Protein AF-A0A221KKA2-F1 (afdb_monomer_lite)

Structure (mmCIF, N/CA/C/O backbone):
data_AF-A0A221KKA2-F1
#
_entry.id   AF-A0A221KKA2-F1
#
loop_
_atom_site.group_PDB
_atom_site.id
_atom_site.type_symbol
_atom_site.label_atom_id
_atom_site.label_alt_id
_atom_site.label_comp_id
_atom_site.label_asym_id
_atom_site.label_entity_id
_atom_site.label_seq_id
_atom_site.pdbx_PDB_ins_code
_atom_site.Cartn_x
_atom_site.Cartn_y
_atom_site.Cartn_z
_atom_site.occupancy
_atom_site.B_iso_or_equiv
_atom_site.auth_seq_id
_atom_site.auth_comp_id
_atom_site.auth_asym_id
_atom_site.auth_atom_id
_atom_site.pdbx_PDB_model_num
ATOM 1 N N . LEU A 1 1 ? -24.235 10.549 36.975 1.00 57.97 1 LEU A N 1
ATOM 2 C CA . LEU A 1 1 ? -22.870 11.029 36.652 1.00 57.97 1 LEU A CA 1
ATOM 3 C C . LEU A 1 1 ? -21.843 9.905 36.471 1.00 57.97 1 LEU A C 1
ATOM 5 O O . LEU A 1 1 ? -21.008 10.039 35.588 1.00 57.97 1 LEU A O 1
ATOM 9 N N . THR A 1 2 ? -21.857 8.815 37.253 1.00 57.91 2 THR A N 1
ATOM 10 C CA . THR A 1 2 ? -20.930 7.672 37.066 1.00 57.91 2 THR A CA 1
ATOM 11 C C . THR A 1 2 ? -21.351 6.723 35.936 1.00 57.91 2 THR A C 1
ATOM 13 O O . THR A 1 2 ? -20.518 6.389 35.103 1.00 57.91 2 THR A O 1
ATOM 16 N N . CYS A 1 3 ? -22.640 6.380 35.822 1.00 55.47 3 CYS A N 1
ATOM 17 C CA . CYS A 1 3 ? -23.130 5.448 34.791 1.00 55.47 3 CYS A CA 1
ATOM 18 C C . CYS A 1 3 ? -22.980 5.972 33.349 1.00 55.47 3 CYS A C 1
ATOM 20 O O . CYS A 1 3 ? -22.641 5.216 32.448 1.00 55.47 3 CYS A O 1
ATOM 22 N N . GLU A 1 4 ? -23.187 7.272 33.114 1.00 57.50 4 GLU A N 1
ATOM 23 C CA . GLU A 1 4 ? -23.035 7.881 31.777 1.00 57.50 4 GLU A CA 1
ATOM 24 C C . GLU A 1 4 ? -21.589 7.790 31.271 1.00 57.50 4 GLU A C 1
ATOM 26 O O . GLU A 1 4 ? -21.353 7.554 30.090 1.00 57.50 4 GLU A O 1
ATOM 31 N N . ARG A 1 5 ? -20.619 7.892 32.187 1.00 61.72 5 ARG A N 1
ATOM 32 C CA . ARG A 1 5 ? -19.187 7.823 31.881 1.00 61.72 5 ARG A CA 1
ATOM 33 C C . ARG A 1 5 ? -18.728 6.396 31.562 1.00 61.72 5 ARG A C 1
ATOM 35 O O . ARG A 1 5 ? -17.804 6.206 30.779 1.00 61.72 5 ARG A O 1
ATOM 42 N N . GLU A 1 6 ? -19.367 5.383 32.144 1.00 64.19 6 GLU A N 1
ATOM 43 C CA . GLU A 1 6 ? -19.119 3.973 31.812 1.00 64.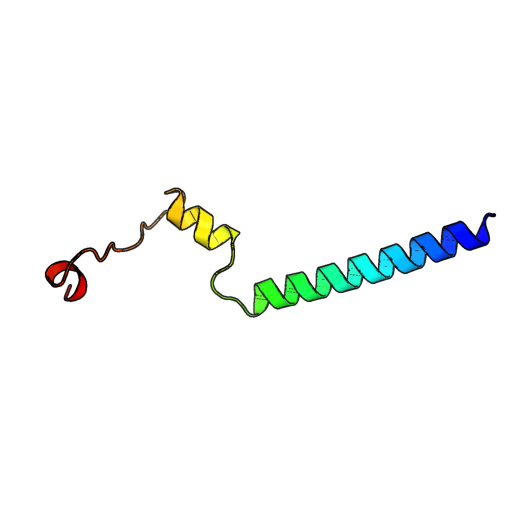19 6 GLU A CA 1
ATOM 44 C C . GLU A 1 6 ? -19.702 3.594 30.442 1.00 64.19 6 GLU A C 1
ATOM 46 O O . GLU A 1 6 ? -19.037 2.910 29.665 1.00 64.19 6 GLU A O 1
ATOM 51 N N . VAL A 1 7 ? -20.893 4.101 30.102 1.00 65.25 7 VAL A N 1
ATOM 52 C CA . VAL A 1 7 ? -21.521 3.895 28.783 1.00 65.25 7 VAL A CA 1
ATOM 53 C C . VAL A 1 7 ? -20.709 4.561 27.668 1.00 65.25 7 VAL A C 1
ATOM 55 O O . VAL A 1 7 ? -20.458 3.933 26.641 1.00 65.25 7 VAL A O 1
ATOM 58 N N . GLU A 1 8 ? -20.239 5.792 27.880 1.00 66.69 8 GLU A N 1
ATOM 59 C CA . GLU A 1 8 ? -19.367 6.504 26.936 1.00 66.69 8 GLU A CA 1
ATOM 60 C C . GLU A 1 8 ? -1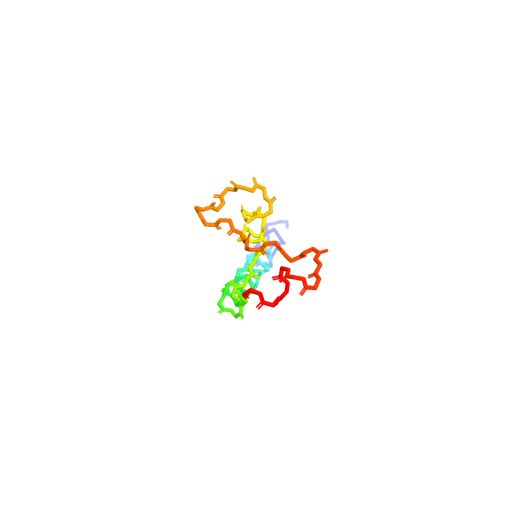8.052 5.740 26.689 1.00 66.69 8 GLU A C 1
ATOM 62 O O . GLU A 1 8 ? -17.616 5.572 25.547 1.00 66.69 8 GLU A O 1
ATOM 67 N N . ASN A 1 9 ? -17.460 5.178 27.747 1.00 73.81 9 ASN A N 1
ATOM 68 C CA . ASN A 1 9 ? -16.269 4.334 27.641 1.00 73.81 9 ASN A CA 1
ATOM 69 C C . ASN A 1 9 ? -16.536 3.016 26.895 1.00 73.81 9 ASN A C 1
ATOM 71 O O . ASN A 1 9 ? -15.682 2.578 26.121 1.00 73.81 9 ASN A O 1
ATOM 75 N N . SER A 1 10 ? -17.707 2.400 27.091 1.00 77.44 10 SER A N 1
ATOM 76 C CA . SER A 1 10 ? -18.113 1.191 26.362 1.00 77.44 10 SER A CA 1
ATOM 77 C C . SER A 1 10 ? -18.284 1.469 24.869 1.00 77.44 10 SER A C 1
ATOM 79 O O . SER A 1 10 ? -17.728 0.755 24.039 1.00 77.44 10 SER A O 1
ATOM 81 N N . GLN A 1 11 ? -18.979 2.550 24.512 1.00 83.19 11 GLN A N 1
ATOM 82 C CA . GLN A 1 11 ? -19.177 2.942 23.114 1.00 83.19 11 GLN A CA 1
ATOM 83 C C . GLN A 1 11 ? -17.848 3.268 22.419 1.00 83.19 11 GLN A C 1
ATOM 85 O O . GLN A 1 11 ? -17.621 2.869 21.274 1.00 83.19 11 GLN A O 1
ATOM 90 N N . LEU A 1 12 ? -16.930 3.944 23.117 1.00 88.38 12 LEU A N 1
ATOM 91 C CA . LEU A 1 12 ? -15.583 4.203 22.610 1.00 88.38 12 LEU A CA 1
ATOM 92 C C . LEU A 1 12 ? -14.794 2.898 22.393 1.00 88.38 12 LEU A C 1
ATOM 94 O O . LEU A 1 12 ? -14.036 2.784 21.425 1.00 88.38 12 LEU A O 1
ATOM 98 N N . ALA A 1 13 ? -14.946 1.915 23.284 1.00 89.12 13 ALA A N 1
ATOM 99 C CA . ALA A 1 13 ? -14.305 0.608 23.153 1.00 89.12 13 ALA A CA 1
ATOM 100 C C . ALA A 1 13 ? -14.830 -0.174 21.935 1.00 89.12 13 ALA A C 1
ATOM 102 O O . ALA A 1 13 ? -14.031 -0.744 21.182 1.00 89.12 13 ALA A O 1
ATOM 103 N N . ASP A 1 14 ? -16.138 -0.124 21.681 1.00 93.94 14 ASP A N 1
ATOM 104 C CA . ASP A 1 14 ? -16.761 -0.743 20.506 1.00 93.94 14 ASP A CA 1
ATOM 105 C C . ASP A 1 14 ? -16.266 -0.099 19.205 1.00 93.94 14 ASP A C 1
ATOM 107 O O . ASP A 1 14 ? -15.850 -0.796 18.275 1.00 93.94 14 ASP A O 1
ATOM 111 N N . GLN A 1 15 ? -16.198 1.236 19.152 1.00 94.75 15 GLN A N 1
ATOM 112 C CA . GLN A 1 15 ? -15.665 1.960 17.992 1.00 94.75 15 GLN A CA 1
ATOM 113 C C . GLN A 1 15 ? -14.194 1.625 17.715 1.00 94.75 15 GLN A C 1
ATOM 115 O O . GLN A 1 15 ? -13.812 1.418 16.561 1.00 94.75 15 GLN A O 1
ATOM 120 N N . LYS A 1 16 ? -13.357 1.527 18.758 1.00 94.69 16 LYS A N 1
ATOM 121 C CA . LYS A 1 16 ? -11.953 1.100 18.616 1.00 94.69 16 LYS A CA 1
ATOM 122 C C . LYS A 1 16 ? -11.848 -0.325 18.081 1.00 94.69 16 LYS A C 1
ATOM 124 O O . LYS A 1 16 ? -10.995 -0.596 17.235 1.00 94.69 16 LYS A O 1
ATOM 129 N N . THR A 1 17 ? -12.718 -1.220 18.546 1.00 96.81 17 THR A N 1
ATOM 130 C CA . THR A 1 17 ? -12.774 -2.609 18.075 1.00 96.81 17 THR A CA 1
ATOM 131 C C . THR A 1 17 ? -13.152 -2.669 16.599 1.00 96.81 17 THR A C 1
ATOM 133 O O . THR A 1 17 ? -12.450 -3.312 15.816 1.00 96.81 17 THR A O 1
ATOM 136 N N . LEU A 1 18 ? -14.182 -1.927 16.189 1.00 97.25 18 LEU A N 1
ATOM 137 C CA . LEU A 1 18 ? -14.588 -1.827 14.789 1.00 97.25 18 LEU A CA 1
ATOM 138 C C . LEU A 1 18 ? -13.467 -1.251 13.910 1.00 97.25 18 LEU A C 1
ATOM 140 O O . LEU A 1 18 ? -13.142 -1.817 12.867 1.00 97.25 18 LEU A O 1
ATOM 144 N N . ALA A 1 19 ? -12.822 -0.164 14.344 1.00 97.75 19 ALA A N 1
ATOM 145 C CA . ALA A 1 19 ? -11.705 0.437 13.616 1.00 97.75 19 ALA A CA 1
ATOM 146 C C . ALA A 1 19 ? -10.542 -0.552 13.431 1.00 97.75 19 ALA A C 1
ATOM 148 O O . ALA A 1 19 ? -9.960 -0.629 12.346 1.00 97.75 19 ALA A O 1
ATOM 149 N N . LYS A 1 20 ? -10.236 -1.353 14.461 1.00 97.81 20 LYS A N 1
ATOM 150 C CA . LYS A 1 20 ? -9.224 -2.412 14.386 1.00 97.81 20 LYS A CA 1
ATOM 151 C C . LYS A 1 20 ? -9.607 -3.488 13.367 1.00 97.81 20 LYS A C 1
ATOM 153 O O . LYS A 1 20 ? -8.780 -3.825 12.525 1.00 97.81 20 LYS A O 1
ATOM 158 N N . GLN A 1 21 ? -10.846 -3.977 13.394 1.00 98.44 21 GLN A N 1
ATOM 159 C CA . GLN A 1 21 ? -11.325 -4.989 12.443 1.00 98.44 21 GLN A CA 1
ATOM 160 C C . GLN A 1 21 ? -11.262 -4.492 10.991 1.00 98.44 21 GLN A C 1
ATOM 162 O O . GLN A 1 21 ? -10.801 -5.215 10.107 1.00 98.44 21 GLN A O 1
ATOM 167 N N . ILE A 1 22 ? -11.657 -3.238 10.743 1.00 98.38 22 ILE A N 1
ATOM 168 C CA . ILE A 1 22 ? -11.554 -2.609 9.417 1.00 98.38 22 ILE A CA 1
ATOM 169 C C . ILE A 1 22 ? -10.088 -2.512 8.980 1.00 98.38 22 ILE A C 1
ATOM 171 O O . ILE A 1 22 ? -9.758 -2.840 7.839 1.00 98.38 22 ILE A O 1
ATOM 175 N N . TYR A 1 23 ? -9.193 -2.091 9.877 1.00 97.81 23 TYR A N 1
ATOM 176 C CA . TYR A 1 23 ? -7.767 -1.986 9.576 1.00 97.81 23 TYR A CA 1
ATOM 177 C C . TYR A 1 23 ? -7.128 -3.350 9.273 1.00 97.81 23 TYR A C 1
ATOM 179 O O . TYR A 1 23 ? -6.369 -3.476 8.312 1.00 97.81 23 TYR A O 1
ATOM 187 N N . GLU A 1 24 ? -7.465 -4.392 10.032 1.00 98.00 24 GLU A N 1
ATOM 188 C CA . GLU A 1 24 ? -6.997 -5.759 9.779 1.00 98.00 24 GLU A CA 1
ATOM 189 C C . GLU A 1 24 ? -7.512 -6.295 8.438 1.00 98.00 24 GLU A C 1
ATOM 191 O O . GLU A 1 24 ? -6.740 -6.855 7.655 1.00 98.00 24 GLU A O 1
ATOM 196 N N . ALA A 1 25 ? -8.788 -6.060 8.119 1.00 98.25 25 ALA A N 1
ATOM 197 C CA . ALA A 1 25 ? -9.349 -6.401 6.816 1.00 98.25 25 ALA A CA 1
ATOM 198 C C . ALA A 1 25 ? -8.648 -5.640 5.677 1.00 98.25 25 ALA A C 1
ATOM 200 O O . ALA A 1 25 ? -8.359 -6.230 4.635 1.00 98.25 25 ALA A O 1
ATOM 201 N N . TYR A 1 26 ? -8.315 -4.362 5.871 1.00 97.81 26 TYR A N 1
ATOM 202 C CA . TYR A 1 26 ? -7.533 -3.586 4.909 1.00 97.81 26 TYR A CA 1
ATOM 203 C C . TYR A 1 26 ? -6.144 -4.203 4.685 1.00 97.81 26 TYR A C 1
ATOM 205 O O . TYR A 1 26 ? -5.750 -4.449 3.546 1.00 97.81 26 TYR A O 1
ATOM 213 N N . LEU A 1 27 ? -5.415 -4.526 5.756 1.00 96.81 27 LEU A N 1
ATOM 214 C CA . LEU A 1 27 ? -4.089 -5.138 5.637 1.00 96.81 27 LEU A CA 1
ATOM 215 C C . LEU A 1 27 ? -4.123 -6.516 4.965 1.00 96.81 27 LEU A C 1
ATOM 217 O O . LEU A 1 27 ? -3.184 -6.855 4.247 1.00 96.81 27 LEU A O 1
ATOM 221 N N . LYS A 1 28 ? -5.187 -7.298 5.187 1.00 97.12 28 LYS A N 1
ATOM 222 C CA . LYS A 1 28 ? -5.347 -8.636 4.605 1.00 97.12 28 LYS A CA 1
ATOM 223 C C . LYS A 1 28 ? -5.687 -8.600 3.115 1.00 97.12 28 LYS A C 1
ATOM 225 O O . LYS A 1 28 ? -5.205 -9.446 2.370 1.00 97.12 28 LYS A O 1
ATOM 230 N N . ASN A 1 29 ? -6.530 -7.660 2.689 1.00 97.56 29 ASN A N 1
ATOM 231 C CA . ASN A 1 29 ? -7.099 -7.675 1.338 1.00 97.56 29 ASN A CA 1
ATOM 232 C C . ASN A 1 29 ? -6.368 -6.760 0.343 1.00 97.56 29 ASN A C 1
ATOM 234 O O . ASN A 1 29 ? -6.491 -6.959 -0.863 1.00 97.56 29 ASN A O 1
ATOM 238 N N . PHE A 1 30 ? -5.581 -5.786 0.811 1.00 96.50 30 PHE A N 1
ATOM 239 C CA . PHE A 1 30 ? -4.809 -4.906 -0.068 1.00 96.50 30 PHE A CA 1
ATOM 240 C C . PHE A 1 30 ? -3.326 -5.280 -0.070 1.00 96.50 30 PHE A C 1
ATOM 242 O O . PHE A 1 30 ? -2.601 -5.063 0.901 1.00 96.50 30 PHE A O 1
ATOM 249 N N . ASN A 1 31 ? -2.841 -5.777 -1.212 1.00 94.81 31 ASN A N 1
ATOM 250 C CA . ASN A 1 31 ? -1.431 -6.136 -1.382 1.00 94.81 31 ASN A CA 1
ATOM 251 C C . ASN A 1 31 ? -0.490 -4.927 -1.184 1.00 94.81 31 ASN A C 1
ATOM 253 O O . ASN A 1 31 ? 0.569 -5.030 -0.548 1.00 94.81 31 ASN A O 1
ATOM 257 N N . MET A 1 32 ? -0.909 -3.762 -1.689 1.00 95.88 32 MET A N 1
ATOM 258 C CA . MET A 1 32 ? -0.180 -2.503 -1.582 1.00 95.88 32 MET A CA 1
ATOM 259 C C . MET A 1 32 ? -0.909 -1.542 -0.647 1.00 95.88 32 MET A C 1
ATOM 261 O O . MET A 1 32 ? -1.986 -1.042 -0.956 1.00 95.88 32 MET A O 1
ATOM 265 N N . ASN A 1 33 ? -0.295 -1.272 0.503 1.00 95.94 33 ASN A N 1
ATOM 266 C CA . ASN A 1 33 ? -0.793 -0.296 1.463 1.00 95.94 33 ASN A CA 1
ATOM 267 C C . ASN A 1 33 ? 0.032 0.997 1.428 1.00 95.94 33 ASN A C 1
ATOM 269 O O . ASN A 1 33 ? 1.123 1.046 0.851 1.00 95.94 33 ASN A O 1
ATOM 273 N N . LYS A 1 34 ? -0.478 2.048 2.080 1.00 96.50 34 LYS A N 1
ATOM 274 C CA . LYS A 1 34 ? 0.168 3.372 2.101 1.00 96.50 34 LYS A CA 1
ATOM 275 C C . LYS A 1 34 ? 1.615 3.319 2.597 1.00 96.50 34 LYS A C 1
ATOM 277 O O . LYS A 1 34 ? 2.467 4.014 2.048 1.00 96.50 34 LYS A O 1
ATOM 282 N N . THR A 1 35 ? 1.906 2.497 3.603 1.00 95.31 35 THR A N 1
ATOM 283 C CA . THR A 1 35 ? 3.258 2.347 4.156 1.00 95.31 35 THR A CA 1
ATOM 284 C C . THR A 1 35 ? 4.210 1.727 3.135 1.00 95.31 35 THR A C 1
ATOM 286 O O . THR A 1 35 ? 5.272 2.295 2.885 1.00 95.31 35 THR A O 1
ATOM 289 N N . LYS A 1 36 ? 3.810 0.625 2.484 1.00 94.75 36 LYS A N 1
ATOM 290 C CA . LYS A 1 36 ? 4.593 -0.027 1.420 1.00 94.75 36 LYS A CA 1
ATOM 291 C C . LYS A 1 36 ? 4.824 0.913 0.231 1.00 94.75 36 LYS A C 1
ATOM 293 O O . LYS A 1 36 ? 5.959 1.070 -0.204 1.00 94.75 36 LYS A O 1
ATOM 298 N N . ALA A 1 37 ? 3.777 1.590 -0.246 1.00 96.50 37 ALA A N 1
ATOM 299 C CA . ALA A 1 37 ? 3.8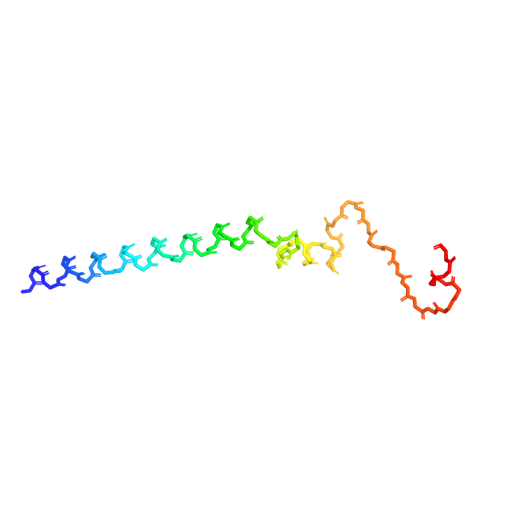79 2.535 -1.361 1.00 96.50 37 ALA A CA 1
ATOM 300 C C . ALA A 1 37 ? 4.821 3.705 -1.037 1.00 96.50 37 ALA A C 1
ATOM 302 O O . ALA A 1 37 ? 5.698 4.038 -1.829 1.00 96.50 37 ALA A O 1
ATOM 303 N N . ARG A 1 38 ? 4.704 4.297 0.161 1.00 97.38 38 ARG A N 1
ATOM 304 C CA . ARG A 1 38 ? 5.620 5.360 0.597 1.00 97.38 38 ARG A CA 1
ATOM 305 C C . ARG A 1 38 ? 7.058 4.875 0.678 1.00 97.38 38 ARG A C 1
ATOM 307 O O . ARG A 1 38 ? 7.931 5.618 0.261 1.00 97.38 38 ARG A O 1
ATOM 314 N N . ALA A 1 39 ? 7.303 3.669 1.194 1.00 96.19 39 ALA A N 1
ATOM 315 C CA . ALA A 1 39 ? 8.651 3.113 1.267 1.00 96.19 39 ALA A CA 1
ATOM 316 C C . ALA A 1 39 ? 9.308 3.013 -0.122 1.00 96.19 39 ALA A C 1
ATOM 318 O O . ALA A 1 39 ? 10.477 3.368 -0.252 1.00 96.19 39 ALA A O 1
ATOM 319 N N . LEU A 1 40 ? 8.548 2.617 -1.151 1.00 96.75 40 LEU A N 1
ATOM 320 C CA . LEU A 1 40 ? 9.010 2.606 -2.545 1.00 96.75 40 LEU A CA 1
ATOM 321 C C . LEU A 1 40 ? 9.301 4.028 -3.055 1.00 96.75 40 LEU A C 1
ATOM 323 O O . LEU A 1 40 ? 10.392 4.290 -3.548 1.00 96.75 40 LEU A O 1
ATOM 327 N N . LEU A 1 41 ? 8.359 4.961 -2.881 1.00 96.31 41 LEU A N 1
ATOM 328 C CA . LEU A 1 41 ? 8.455 6.323 -3.426 1.00 96.31 41 LEU A CA 1
ATOM 329 C C . LEU A 1 41 ? 9.551 7.184 -2.783 1.00 96.31 41 LEU A C 1
ATOM 331 O O . LEU A 1 41 ? 10.086 8.072 -3.435 1.00 96.31 41 LEU A O 1
ATOM 335 N N . ILE A 1 42 ? 9.882 6.947 -1.512 1.00 97.00 42 ILE A N 1
ATOM 336 C CA . ILE A 1 42 ? 10.931 7.700 -0.799 1.00 97.00 42 ILE A CA 1
ATOM 337 C C . ILE A 1 42 ? 12.296 6.997 -0.831 1.00 97.00 42 ILE A C 1
ATOM 339 O O . ILE A 1 42 ? 13.183 7.366 -0.064 1.00 97.00 42 ILE A O 1
ATOM 343 N N . GLY A 1 43 ? 12.453 5.957 -1.659 1.00 94.62 43 GLY A N 1
ATOM 344 C CA . GLY A 1 43 ? 13.724 5.247 -1.835 1.00 94.62 43 GLY A CA 1
ATOM 345 C C . GLY A 1 43 ? 14.168 4.416 -0.627 1.00 94.62 43 GLY A C 1
ATOM 346 O O . GLY A 1 43 ? 15.355 4.162 -0.462 1.00 94.62 43 GLY A O 1
ATOM 347 N N . LYS A 1 44 ? 13.236 4.004 0.243 1.00 95.44 44 LYS A N 1
ATOM 348 C CA . LYS A 1 44 ? 13.518 3.154 1.419 1.00 95.44 44 LYS A CA 1
ATOM 349 C C . LYS A 1 44 ? 13.303 1.660 1.168 1.00 95.44 44 LYS A C 1
ATOM 351 O O . LYS A 1 44 ? 13.516 0.859 2.074 1.00 95.44 44 LYS A O 1
ATOM 356 N N . ALA A 1 45 ? 12.839 1.278 -0.018 1.00 92.19 45 ALA A N 1
ATOM 357 C CA . ALA A 1 45 ? 12.745 -0.121 -0.414 1.00 92.19 45 ALA A CA 1
ATOM 358 C C . ALA A 1 45 ? 14.119 -0.647 -0.852 1.00 92.19 45 ALA A C 1
ATOM 360 O O . ALA A 1 45 ? 14.870 0.065 -1.511 1.00 92.19 45 ALA A O 1
ATOM 361 N N . SER A 1 46 ? 14.430 -1.902 -0.515 1.00 91.25 46 SER A N 1
ATOM 362 C CA . SER A 1 46 ? 15.686 -2.558 -0.915 1.00 91.25 46 SER A CA 1
ATOM 363 C C . SER A 1 46 ? 15.817 -2.708 -2.430 1.00 91.25 46 SER A C 1
ATOM 365 O O . SER A 1 46 ? 16.920 -2.661 -2.962 1.00 91.25 46 SER A O 1
ATOM 367 N N . THR A 1 47 ? 14.683 -2.889 -3.109 1.00 93.31 47 THR A N 1
ATOM 368 C CA . THR A 1 47 ? 14.603 -3.017 -4.561 1.00 93.31 47 THR A CA 1
ATOM 369 C C . THR A 1 47 ? 13.827 -1.820 -5.106 1.00 93.31 47 THR A C 1
ATOM 371 O O . THR A 1 47 ? 12.625 -1.715 -4.834 1.00 93.31 47 THR A O 1
ATOM 374 N N . PRO A 1 48 ? 14.477 -0.897 -5.832 1.00 92.38 48 PRO A N 1
ATOM 375 C CA . PRO A 1 48 ? 13.783 0.222 -6.452 1.00 92.38 48 PRO A CA 1
ATOM 376 C C . PRO A 1 48 ? 12.858 -0.271 -7.582 1.00 92.38 48 PRO A C 1
ATOM 378 O O . PRO A 1 48 ? 13.191 -1.250 -8.255 1.00 92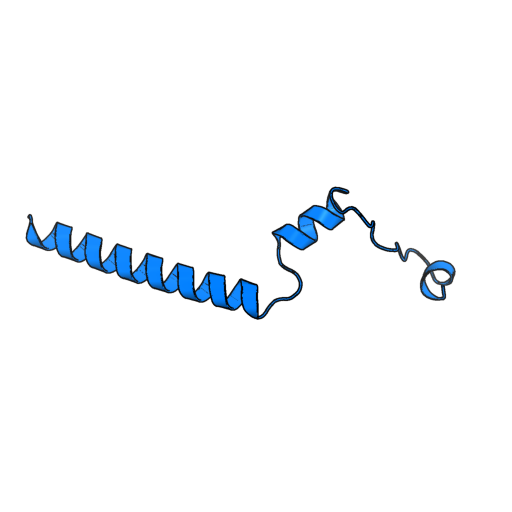.38 48 PRO A O 1
ATOM 381 N N . PRO A 1 49 ? 11.701 0.379 -7.812 1.00 95.50 49 PRO A N 1
ATOM 382 C CA . PRO A 1 49 ? 10.852 0.070 -8.957 1.00 95.50 49 PRO A CA 1
ATOM 383 C C . PRO A 1 49 ? 11.567 0.337 -10.281 1.00 95.50 49 PRO A C 1
ATOM 385 O O . PRO A 1 49 ? 12.359 1.273 -10.393 1.00 95.50 49 PRO A O 1
ATOM 388 N N . PHE A 1 50 ? 11.215 -0.438 -11.301 1.00 96.25 50 PHE A N 1
ATOM 389 C CA . PHE A 1 50 ? 11.571 -0.106 -12.672 1.00 96.25 50 PHE A CA 1
ATOM 390 C C . PHE A 1 50 ? 10.796 1.143 -13.122 1.00 96.25 50 PHE A C 1
ATOM 392 O O . PHE A 1 50 ? 9.580 1.227 -12.930 1.00 96.25 50 PHE A O 1
ATOM 399 N N . VAL A 1 51 ? 11.503 2.129 -13.677 1.00 96.88 51 VAL A N 1
ATOM 400 C CA . VAL A 1 51 ? 10.921 3.406 -14.110 1.00 96.88 51 VAL A CA 1
ATOM 401 C C . VAL A 1 51 ? 10.628 3.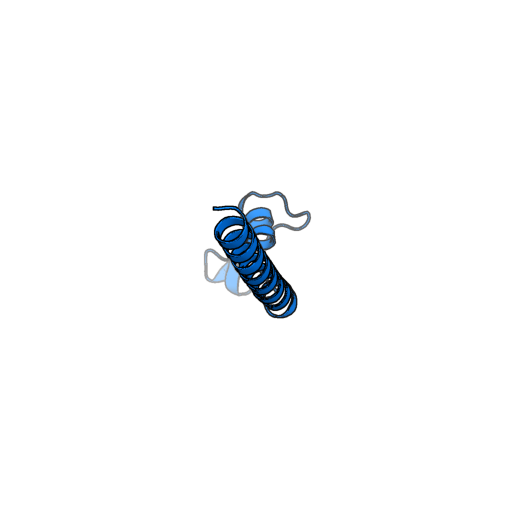333 -15.604 1.00 96.88 51 VAL A C 1
ATOM 403 O O . VAL A 1 51 ? 11.544 3.232 -16.410 1.00 96.88 51 VAL A O 1
ATOM 406 N N . ILE A 1 52 ? 9.349 3.426 -15.963 1.00 98.06 52 ILE A N 1
ATOM 407 C CA . ILE A 1 52 ? 8.898 3.551 -17.352 1.00 98.06 52 ILE A CA 1
ATOM 408 C C . ILE A 1 52 ? 8.675 5.038 -17.631 1.00 98.06 52 ILE A C 1
ATOM 410 O O . I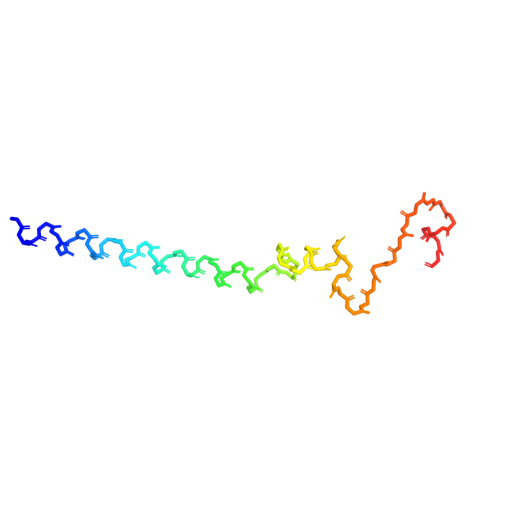LE A 1 52 ? 7.783 5.641 -17.031 1.00 98.06 52 ILE A O 1
ATOM 414 N N . HIS A 1 53 ? 9.477 5.631 -18.516 1.00 97.19 53 HIS A N 1
ATOM 415 C CA . HIS A 1 53 ? 9.371 7.052 -18.882 1.00 97.19 53 HIS A CA 1
ATOM 416 C C . HIS A 1 53 ? 9.245 7.302 -20.393 1.00 97.19 53 HIS A C 1
ATOM 418 O O . HIS A 1 53 ? 9.028 8.439 -20.805 1.00 97.19 53 HIS A O 1
ATOM 424 N N . ASP A 1 54 ? 9.342 6.257 -21.217 1.00 97.75 54 ASP A N 1
ATOM 425 C CA . ASP A 1 54 ? 9.173 6.300 -22.673 1.00 97.75 54 ASP A CA 1
ATOM 426 C C . ASP A 1 54 ? 8.798 4.913 -23.245 1.00 97.75 54 ASP A C 1
ATOM 428 O O . ASP A 1 54 ? 8.575 3.945 -22.515 1.00 97.75 54 ASP A O 1
ATOM 432 N N . MET A 1 55 ? 8.700 4.817 -24.575 1.00 98.12 55 MET A N 1
ATOM 433 C CA . MET A 1 55 ? 8.352 3.574 -25.277 1.00 98.12 55 MET A CA 1
ATOM 434 C C . MET A 1 55 ? 9.488 2.547 -25.318 1.00 98.12 55 MET A C 1
ATOM 436 O O . MET A 1 55 ? 9.218 1.374 -25.575 1.00 98.12 55 MET A O 1
ATOM 440 N N . GLU A 1 56 ? 10.735 2.969 -25.105 1.00 97.19 56 GLU A N 1
ATOM 441 C CA . GLU A 1 56 ? 11.887 2.068 -25.057 1.00 97.19 56 GLU A CA 1
ATOM 442 C C . GLU A 1 56 ? 11.905 1.345 -23.710 1.00 97.19 56 GLU A C 1
ATOM 444 O O . GLU A 1 56 ? 11.878 0.118 -23.673 1.00 97.19 56 GLU A O 1
ATOM 449 N N . THR A 1 57 ? 11.805 2.098 -22.613 1.00 97.94 57 THR A N 1
ATOM 450 C CA . THR A 1 57 ? 11.705 1.576 -21.245 1.00 97.94 57 THR A CA 1
ATOM 451 C C . THR A 1 57 ? 10.460 0.717 -21.031 1.00 97.94 57 THR A C 1
ATOM 453 O O . THR A 1 57 ? 10.537 -0.277 -20.323 1.00 97.94 57 THR A O 1
ATOM 456 N N . LEU A 1 58 ? 9.329 1.011 -21.683 1.00 96.88 58 LEU A N 1
ATOM 457 C CA . LEU A 1 58 ? 8.127 0.166 -21.601 1.00 96.88 58 LEU A CA 1
ATOM 458 C C . LEU A 1 58 ? 8.308 -1.240 -22.209 1.00 96.88 58 LEU A C 1
ATOM 460 O O . LEU A 1 58 ? 7.577 -2.157 -21.843 1.00 96.88 58 LEU A O 1
ATOM 464 N N . ARG A 1 59 ? 9.217 -1.401 -23.176 1.00 94.44 59 ARG A N 1
ATOM 465 C CA . ARG A 1 59 ? 9.413 -2.655 -23.928 1.00 94.44 59 ARG A CA 1
ATOM 466 C C . ARG A 1 59 ? 10.498 -3.566 -23.341 1.00 94.44 59 ARG A C 1
ATOM 468 O O . ARG A 1 59 ? 10.721 -4.633 -23.915 1.00 94.44 59 ARG A O 1
ATOM 475 N N . LEU A 1 60 ? 11.174 -3.128 -22.275 1.00 88.38 60 LEU A N 1
ATOM 476 C CA . LEU A 1 60 ? 12.219 -3.881 -21.571 1.00 88.38 60 LEU A CA 1
ATOM 477 C C . LEU A 1 60 ? 11.660 -5.043 -20.739 1.00 88.38 60 LEU A C 1
ATOM 479 O O . LEU A 1 60 ? 10.505 -4.951 -20.265 1.00 88.38 60 LEU A O 1
#

Sequence (60 aa):
LTCEREVENSQLADQKTLAKQIYEAYLKNFNMNKTKARALLIGKASTPPFVIHDMETLRL

Secondary structure (DSSP, 8-state):
-HHHHHHHHHHHHHHHHHHHHHHHHHHHH-SS-HHHHHHHHTT-SSSPPPP--STTGGG-

Radius of gyration: 21.56 Å; chains: 1; bounding box: 39×20×62 Å

Organism: Acipenser ruthenus (NCBI:txid7906)

Foldseek 3Di:
DVVVVVVVVVVVVVVVVVVVVVVVVCVVPDPDDPVNVVCQVVVVDPDHDQDDDDPVSVVD

pLDDT: mean 90.26, std 12.47, range [55.47, 98.44]

InterPro domains:
  IPR003074 Peroxisome proliferator-activated receptor [PR01288] (4-18)
  IPR003074 Peroxisome proliferator-activated receptor [PR01288] (18-37)
  IPR035500 Nuclear hormone receptor-like domain superfamily [G3DSA:1.10.565.10] (2-60)